Protein AF-A0A8T0HVJ9-F1 (afdb_monomer)

Structure (mmCIF, N/CA/C/O backbone):
data_AF-A0A8T0HVJ9-F1
#
_entry.id   AF-A0A8T0HVJ9-F1
#
loop_
_atom_site.group_PDB
_atom_site.id
_atom_site.type_symbol
_atom_site.label_atom_id
_atom_site.label_alt_id
_atom_site.label_comp_id
_atom_site.label_asym_id
_atom_site.label_entity_id
_atom_site.label_seq_id
_atom_site.pdbx_PDB_ins_code
_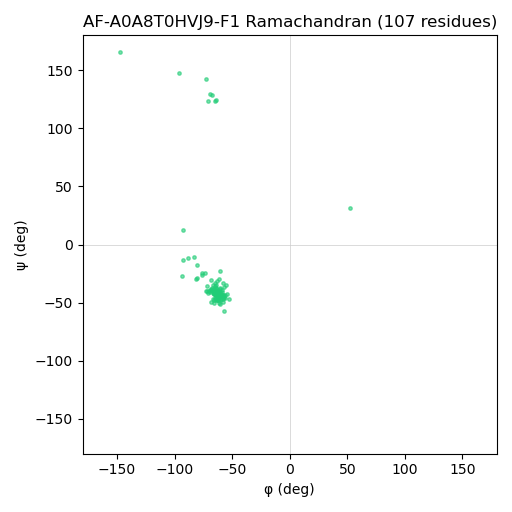atom_site.Cartn_x
_atom_site.Cartn_y
_atom_site.Cartn_z
_atom_site.occupancy
_atom_site.B_iso_or_equiv
_atom_site.auth_seq_id
_atom_site.auth_comp_id
_atom_site.auth_asym_id
_atom_site.auth_atom_id
_atom_site.pdbx_PDB_model_num
ATOM 1 N N . MET A 1 1 ? -11.177 -13.233 -0.150 1.00 37.28 1 MET A N 1
ATOM 2 C CA . MET A 1 1 ? -9.760 -12.986 0.194 1.00 37.28 1 MET A CA 1
ATOM 3 C C . MET A 1 1 ? -9.018 -12.393 -1.009 1.00 37.28 1 MET A C 1
ATOM 5 O O . MET A 1 1 ? -8.437 -13.161 -1.763 1.00 37.28 1 MET A O 1
ATOM 9 N N . PRO A 1 2 ? -9.063 -11.064 -1.231 1.00 46.94 2 PRO A N 1
ATOM 10 C CA . PRO A 1 2 ? -8.352 -10.416 -2.345 1.00 46.94 2 PRO A CA 1
ATOM 11 C C . PRO A 1 2 ? -6.949 -9.895 -1.968 1.00 46.94 2 PRO A C 1
ATOM 13 O O . PRO A 1 2 ? -6.075 -9.848 -2.822 1.00 46.94 2 PRO A O 1
ATOM 16 N N . LYS A 1 3 ? -6.704 -9.558 -0.689 1.00 47.62 3 LYS A N 1
ATOM 17 C CA . LYS A 1 3 ? -5.500 -8.821 -0.247 1.00 47.62 3 LYS A CA 1
ATOM 18 C C . LYS A 1 3 ? -4.161 -9.500 -0.584 1.00 47.62 3 LYS A C 1
ATOM 20 O O . LYS A 1 3 ? -3.293 -8.848 -1.141 1.00 47.62 3 LYS A O 1
ATOM 25 N N . LYS A 1 4 ? -4.027 -10.810 -0.333 1.00 47.59 4 LYS A N 1
ATOM 26 C CA . LYS A 1 4 ? -2.777 -11.551 -0.610 1.00 47.59 4 LYS A CA 1
ATOM 27 C C . LYS A 1 4 ? -2.421 -11.623 -2.098 1.00 47.59 4 LYS A C 1
ATOM 29 O O . LYS A 1 4 ? -1.252 -11.631 -2.448 1.00 47.59 4 LYS A O 1
ATOM 34 N N . ARG A 1 5 ? -3.433 -11.674 -2.970 1.00 50.34 5 ARG A N 1
ATOM 35 C CA . ARG A 1 5 ? -3.220 -11.840 -4.413 1.00 50.34 5 ARG A CA 1
ATOM 36 C C . ARG A 1 5 ? -2.654 -10.555 -5.031 1.00 50.34 5 ARG A C 1
ATOM 38 O O . ARG A 1 5 ? -1.717 -10.616 -5.812 1.00 50.34 5 ARG A O 1
ATOM 45 N N . ASN A 1 6 ? -3.150 -9.400 -4.584 1.00 55.16 6 ASN A N 1
ATOM 46 C CA . ASN A 1 6 ? -2.669 -8.095 -5.040 1.00 55.16 6 ASN A CA 1
ATOM 47 C C 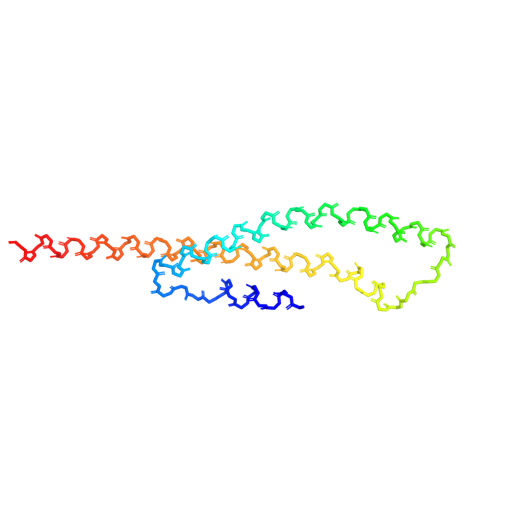. ASN A 1 6 ? -1.228 -7.809 -4.575 1.00 55.16 6 ASN A C 1
ATOM 49 O O . ASN A 1 6 ? -0.448 -7.250 -5.337 1.00 55.16 6 ASN A O 1
ATOM 53 N N . GLU A 1 7 ? -0.856 -8.221 -3.356 1.00 56.38 7 GLU A N 1
ATOM 54 C CA . GLU A 1 7 ? 0.520 -8.100 -2.841 1.00 56.38 7 GLU A CA 1
ATOM 55 C C . GLU A 1 7 ? 1.527 -8.933 -3.644 1.00 56.38 7 GLU A C 1
ATOM 57 O O . GLU A 1 7 ? 2.614 -8.442 -3.960 1.00 56.38 7 GLU A O 1
ATOM 62 N N . GLU A 1 8 ? 1.173 -10.175 -3.991 1.00 60.72 8 GLU A N 1
ATOM 63 C CA . GLU A 1 8 ? 2.021 -11.054 -4.805 1.00 60.72 8 GLU A CA 1
ATOM 64 C C . GLU A 1 8 ? 2.148 -10.567 -6.251 1.00 60.72 8 GLU A C 1
ATOM 66 O O . GLU A 1 8 ? 3.227 -10.668 -6.833 1.00 60.72 8 GLU A O 1
ATOM 71 N N . ASP A 1 9 ? 1.076 -10.035 -6.837 1.00 60.62 9 ASP A N 1
ATOM 72 C CA . ASP A 1 9 ? 1.082 -9.606 -8.237 1.00 60.62 9 ASP A CA 1
ATOM 73 C C . ASP A 1 9 ? 1.720 -8.217 -8.431 1.00 60.62 9 ASP A C 1
ATOM 75 O O . ASP A 1 9 ? 2.369 -7.995 -9.451 1.00 60.62 9 ASP A O 1
ATOM 79 N N . CYS A 1 10 ? 1.658 -7.318 -7.438 1.00 59.09 10 CYS A N 1
ATOM 80 C CA . CYS A 1 10 ? 2.400 -6.048 -7.473 1.00 59.09 10 CYS A CA 1
ATOM 81 C C . CYS A 1 10 ? 3.904 -6.195 -7.183 1.00 59.09 10 CYS A C 1
ATOM 83 O O . CYS A 1 10 ? 4.687 -5.364 -7.638 1.00 59.09 10 CYS A O 1
ATOM 85 N N . ASN A 1 11 ? 4.332 -7.220 -6.435 1.00 60.97 11 ASN A N 1
ATOM 86 C CA . ASN A 1 11 ? 5.750 -7.406 -6.095 1.00 60.97 11 ASN A CA 1
ATOM 87 C C . ASN A 1 11 ? 6.555 -8.220 -7.114 1.00 60.97 11 ASN A C 1
ATOM 89 O O . ASN A 1 11 ? 7.785 -8.251 -7.016 1.00 60.97 11 ASN A O 1
ATOM 93 N N . LYS A 1 12 ? 5.908 -8.883 -8.079 1.00 65.38 12 LYS A N 1
ATOM 94 C CA . LYS A 1 12 ? 6.628 -9.606 -9.133 1.00 65.38 12 LYS A CA 1
ATOM 95 C C . LYS A 1 12 ? 7.336 -8.612 -10.061 1.00 65.38 12 LYS A C 1
ATOM 97 O O . LYS A 1 12 ? 6.692 -7.681 -10.546 1.00 65.38 12 LYS A O 1
ATOM 102 N N . PRO A 1 13 ? 8.642 -8.795 -10.328 1.00 58.31 13 PRO A N 1
ATOM 103 C CA . PRO A 1 13 ? 9.354 -7.949 -11.272 1.00 58.31 13 PRO A CA 1
ATOM 104 C C . PRO A 1 13 ? 8.766 -8.162 -12.677 1.00 58.31 13 PRO A C 1
ATOM 106 O O . PRO A 1 13 ? 8.734 -9.305 -13.139 1.00 58.31 13 PRO A O 1
ATOM 109 N N . PRO A 1 14 ? 8.294 -7.103 -13.355 1.00 61.31 14 PRO A N 1
ATOM 110 C CA . PRO A 1 14 ? 7.737 -7.232 -14.695 1.00 61.31 14 PRO A CA 1
ATOM 111 C C . PRO A 1 14 ? 8.842 -7.613 -15.686 1.00 61.31 14 PRO A C 1
ATOM 113 O O . PRO A 1 14 ? 9.885 -6.959 -15.733 1.00 61.31 14 PRO A O 1
ATOM 116 N N . GLN A 1 15 ? 8.624 -8.663 -16.481 1.00 66.00 15 GLN A N 1
ATOM 117 C CA . GLN A 1 15 ? 9.622 -9.168 -17.433 1.00 66.00 15 GLN A CA 1
ATOM 118 C C . GLN A 1 15 ? 9.481 -8.561 -18.834 1.00 66.00 15 GLN A C 1
ATOM 120 O O . GLN A 1 15 ? 10.376 -8.699 -19.666 1.00 66.00 15 GLN A O 1
ATOM 125 N N . ASN A 1 16 ? 8.366 -7.886 -19.116 1.00 68.00 16 ASN A N 1
ATOM 126 C CA . ASN A 1 16 ? 8.098 -7.231 -20.395 1.00 68.00 16 ASN A CA 1
ATOM 127 C C . ASN A 1 16 ? 7.257 -5.954 -20.219 1.00 68.00 16 ASN A C 1
ATOM 129 O O . ASN A 1 16 ? 6.636 -5.730 -19.180 1.00 68.00 16 ASN A O 1
ATOM 133 N N . LEU A 1 17 ? 7.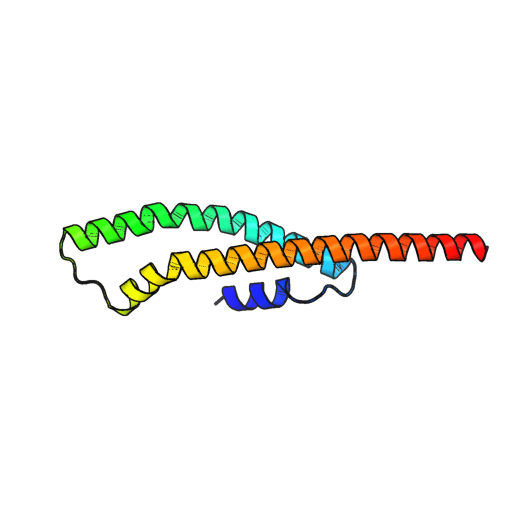212 -5.122 -21.265 1.00 67.81 17 LEU A N 1
ATOM 134 C CA . LEU A 1 17 ? 6.429 -3.877 -21.316 1.00 67.81 17 LEU A CA 1
ATOM 135 C C . LEU A 1 17 ? 4.931 -4.086 -21.027 1.00 67.81 17 LEU A C 1
ATOM 137 O O . LEU A 1 17 ? 4.294 -3.223 -20.418 1.00 67.81 17 LEU A O 1
ATOM 141 N N . GLY A 1 18 ? 4.369 -5.224 -21.446 1.00 72.56 18 GLY A N 1
ATOM 142 C CA . 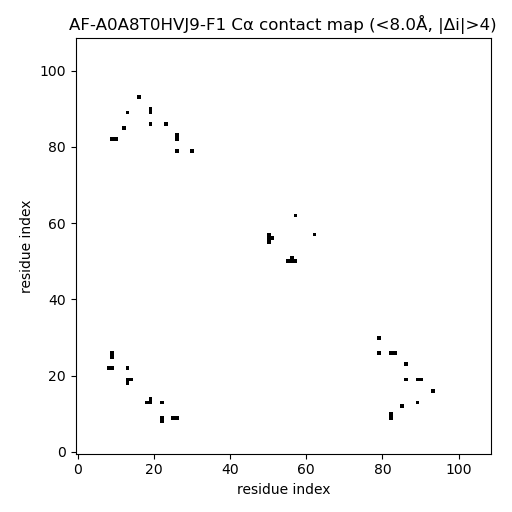GLY A 1 18 ? 2.968 -5.569 -21.199 1.00 72.56 18 GLY A CA 1
ATOM 143 C C . GLY A 1 18 ? 2.686 -5.801 -19.715 1.00 72.56 18 GLY A C 1
ATOM 144 O O . GLY A 1 18 ? 1.742 -5.231 -19.172 1.00 72.56 18 GLY A O 1
ATOM 145 N N . GLU A 1 19 ? 3.543 -6.571 -19.049 1.00 72.56 19 GLU A N 1
ATOM 146 C CA . GLU A 1 19 ? 3.502 -6.812 -17.605 1.00 72.56 19 GLU A CA 1
ATOM 147 C C . GLU A 1 19 ? 3.771 -5.534 -16.814 1.00 72.56 19 GLU A C 1
ATOM 149 O O . GLU A 1 19 ? 3.025 -5.234 -15.891 1.00 72.56 19 GLU A O 1
ATOM 154 N N . LEU A 1 20 ? 4.752 -4.719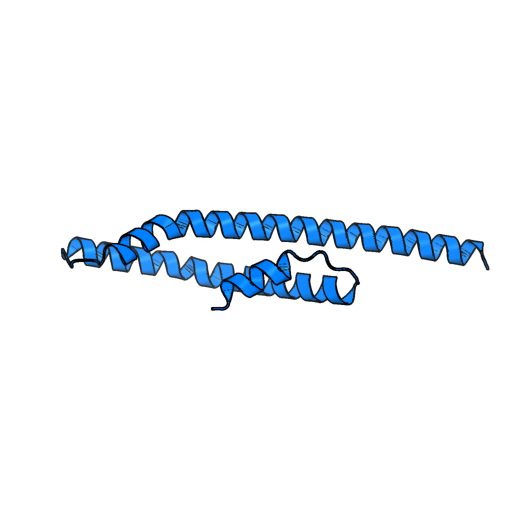 -17.217 1.00 74.69 20 LEU A N 1
ATOM 155 C CA . LEU A 1 20 ? 5.024 -3.428 -16.577 1.00 74.69 20 LEU A CA 1
ATOM 156 C C . LEU A 1 20 ? 3.793 -2.511 -16.622 1.00 74.69 20 LEU A C 1
ATOM 158 O O . LEU A 1 20 ? 3.434 -1.895 -15.619 1.00 74.69 20 LEU A O 1
ATOM 162 N N . THR A 1 21 ? 3.116 -2.457 -17.772 1.00 77.06 21 THR A N 1
ATOM 163 C CA . THR A 1 21 ? 1.899 -1.654 -17.946 1.00 77.06 21 THR A CA 1
ATOM 164 C C . THR A 1 21 ? 0.750 -2.179 -17.085 1.00 77.06 21 THR A C 1
ATOM 166 O O . THR A 1 21 ? 0.058 -1.385 -16.448 1.00 77.06 21 THR A O 1
ATOM 169 N N . GLN A 1 22 ? 0.557 -3.501 -17.022 1.00 79.69 22 GLN A N 1
ATOM 170 C CA . GLN A 1 22 ? -0.472 -4.113 -16.174 1.00 79.69 22 GLN A CA 1
ATOM 171 C C . GLN A 1 22 ? -0.199 -3.879 -14.686 1.00 79.69 22 GLN A C 1
ATOM 173 O O . GLN A 1 22 ? -1.102 -3.456 -13.965 1.00 79.69 22 GLN A O 1
ATOM 178 N N . THR A 1 23 ? 1.039 -4.075 -14.227 1.00 79.31 23 THR A N 1
ATOM 179 C CA . THR A 1 23 ? 1.423 -3.845 -12.829 1.00 79.31 23 THR A CA 1
ATOM 180 C C . THR A 1 23 ? 1.289 -2.370 -12.451 1.00 79.31 23 THR A C 1
ATOM 182 O O . THR A 1 23 ? 0.804 -2.063 -11.364 1.00 79.31 23 THR A O 1
ATOM 185 N N . ALA A 1 24 ? 1.617 -1.440 -13.355 1.00 82.00 24 ALA A N 1
ATOM 186 C CA . ALA A 1 24 ? 1.417 -0.008 -13.133 1.00 82.00 24 ALA A CA 1
ATOM 187 C C . ALA A 1 24 ? -0.072 0.385 -13.060 1.00 82.00 24 ALA A C 1
ATOM 189 O O . ALA A 1 24 ? -0.462 1.197 -12.219 1.00 82.00 24 ALA A O 1
ATOM 190 N N . GLN A 1 25 ? -0.924 -0.198 -13.909 1.00 83.62 25 GLN A N 1
ATOM 191 C CA . GLN A 1 25 ? -2.377 0.015 -13.858 1.00 83.62 25 GLN A CA 1
ATOM 192 C C . GLN A 1 25 ? -2.996 -0.563 -12.580 1.00 83.62 25 GLN A C 1
ATOM 194 O O . GLN A 1 25 ? -3.842 0.085 -11.957 1.00 83.62 25 GLN A O 1
ATOM 199 N N . LEU A 1 26 ? -2.555 -1.754 -12.170 1.00 84.12 26 LEU A N 1
ATOM 200 C CA . LEU A 1 26 ? -2.971 -2.386 -10.923 1.00 84.12 26 LEU A CA 1
ATOM 201 C C . LEU A 1 26 ? -2.565 -1.532 -9.717 1.00 84.12 26 LEU A C 1
ATOM 203 O O . LEU A 1 26 ? -3.414 -1.232 -8.884 1.00 84.12 26 LEU A O 1
ATOM 207 N N . TRP A 1 27 ? -1.311 -1.073 -9.664 1.00 86.12 27 TRP A N 1
ATOM 208 C CA . TRP A 1 27 ? -0.825 -0.181 -8.609 1.00 86.12 27 TRP A CA 1
ATOM 209 C C . TRP A 1 27 ? -1.666 1.095 -8.517 1.00 86.12 27 TRP A C 1
ATOM 211 O O . TRP A 1 27 ? -2.122 1.458 -7.437 1.00 86.12 27 TRP A O 1
ATOM 221 N N . ARG A 1 28 ? -1.965 1.730 -9.658 1.00 84.75 28 ARG A N 1
ATOM 222 C CA . ARG A 1 28 ? -2.790 2.945 -9.700 1.00 84.75 28 ARG A CA 1
ATOM 223 C C . ARG A 1 28 ? -4.202 2.701 -9.168 1.00 84.75 28 ARG A C 1
ATOM 225 O O . ARG A 1 28 ? -4.687 3.473 -8.349 1.00 84.75 28 ARG A O 1
ATOM 232 N N . THR A 1 29 ? -4.822 1.601 -9.592 1.00 86.00 29 THR A N 1
ATOM 233 C CA . THR A 1 29 ? -6.154 1.192 -9.119 1.00 86.00 29 THR A CA 1
ATOM 234 C C . THR A 1 29 ? -6.149 0.965 -7.609 1.00 86.00 29 THR A C 1
ATOM 236 O O . THR A 1 29 ? -7.034 1.446 -6.906 1.00 86.00 29 THR A O 1
ATOM 239 N N . ILE A 1 30 ? -5.122 0.283 -7.093 1.00 84.44 30 ILE A N 1
ATOM 240 C CA . ILE A 1 30 ? -4.972 0.037 -5.658 1.00 84.44 30 ILE A CA 1
ATOM 241 C C . ILE A 1 30 ? -4.791 1.357 -4.902 1.00 84.44 30 ILE A C 1
ATOM 243 O O . ILE A 1 30 ? -5.445 1.540 -3.880 1.00 84.44 30 ILE A O 1
ATOM 247 N N . CYS A 1 31 ? -3.978 2.298 -5.389 1.00 84.50 31 CYS A N 1
ATOM 248 C CA . CYS A 1 31 ? -3.822 3.614 -4.762 1.00 84.50 31 CYS A CA 1
ATOM 249 C C . CYS A 1 31 ? -5.149 4.393 -4.700 1.00 84.50 31 CYS A C 1
ATOM 251 O O . CYS A 1 31 ? -5.489 4.937 -3.648 1.00 84.50 31 CYS A O 1
ATOM 253 N N . ASP A 1 32 ? -5.941 4.379 -5.774 1.00 84.75 32 ASP A N 1
ATOM 254 C CA . ASP A 1 32 ? -7.257 5.033 -5.805 1.00 84.75 32 ASP A CA 1
ATOM 255 C C . ASP A 1 32 ? -8.247 4.382 -4.812 1.00 84.75 32 ASP A C 1
ATOM 257 O O . ASP A 1 32 ? -9.011 5.064 -4.115 1.00 84.75 32 ASP A O 1
ATOM 261 N N . GLU A 1 33 ? -8.222 3.052 -4.695 1.00 85.25 33 GLU A N 1
ATOM 262 C CA . GLU A 1 33 ? -9.001 2.303 -3.700 1.00 85.25 33 GLU A CA 1
ATOM 263 C C . GLU A 1 33 ? -8.510 2.538 -2.263 1.00 85.25 33 GLU A C 1
ATOM 265 O O . GLU A 1 33 ? -9.313 2.518 -1.319 1.00 85.25 33 GLU A O 1
ATOM 270 N N . CYS A 1 34 ? -7.212 2.793 -2.072 1.00 85.06 34 CYS A N 1
ATOM 271 C CA . CYS A 1 34 ? -6.635 3.085 -0.762 1.00 85.06 34 CYS A CA 1
ATOM 272 C C . CYS A 1 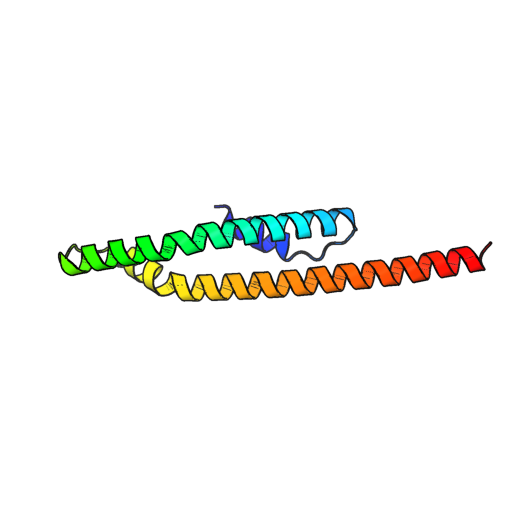34 ? -7.210 4.360 -0.178 1.00 85.06 34 CYS A C 1
ATOM 274 O O . CYS A 1 34 ? -7.673 4.347 0.963 1.00 85.06 34 CYS A O 1
ATOM 276 N N . THR A 1 35 ? -7.259 5.431 -0.972 1.00 81.94 35 THR A N 1
ATOM 277 C CA . THR A 1 35 ? -7.849 6.700 -0.541 1.00 81.94 35 THR A CA 1
ATOM 278 C C . THR A 1 35 ? -9.303 6.504 -0.114 1.00 81.94 35 THR A C 1
ATOM 280 O O . THR A 1 35 ? -9.710 6.953 0.956 1.00 81.94 35 THR A O 1
ATOM 283 N N . GLN A 1 36 ? -10.092 5.757 -0.892 1.00 85.44 36 GLN A N 1
ATOM 284 C CA . GLN A 1 36 ? -11.483 5.462 -0.533 1.00 85.44 36 GLN A CA 1
ATOM 285 C C . GLN A 1 36 ? -11.598 4.619 0.742 1.00 85.44 36 GLN A C 1
ATOM 287 O O . GLN A 1 36 ? -12.522 4.815 1.532 1.00 85.44 36 GLN A O 1
ATOM 292 N N . THR A 1 37 ? -10.675 3.688 0.963 1.00 84.44 37 THR A N 1
ATOM 293 C CA . THR A 1 37 ? -10.665 2.825 2.148 1.00 84.44 37 THR A CA 1
ATOM 294 C C . THR A 1 37 ? -10.292 3.605 3.408 1.00 84.44 37 THR A C 1
ATOM 296 O O . THR A 1 37 ? -10.962 3.459 4.430 1.00 84.44 37 THR A O 1
ATOM 299 N N . GLU A 1 38 ? -9.302 4.492 3.329 1.00 85.50 38 GLU A N 1
ATOM 300 C CA . GLU A 1 38 ? -8.828 5.305 4.454 1.00 85.50 38 GLU A CA 1
ATOM 301 C C . GLU A 1 38 ? -9.910 6.266 4.971 1.00 85.50 38 GLU A C 1
ATOM 303 O O . GLU A 1 38 ? -10.076 6.428 6.181 1.00 85.50 38 GLU A O 1
ATOM 308 N N . THR A 1 39 ? -10.762 6.805 4.085 1.00 87.25 39 THR A N 1
ATOM 309 C CA . THR A 1 39 ? -11.908 7.640 4.508 1.00 87.25 39 THR A CA 1
ATOM 310 C C . THR A 1 39 ? -12.898 6.901 5.415 1.00 87.25 39 THR A C 1
ATOM 312 O O . THR A 1 39 ? -13.617 7.533 6.190 1.00 87.25 39 THR A O 1
ATOM 315 N N . ARG A 1 40 ? -12.934 5.561 5.365 1.00 88.12 40 ARG A N 1
ATOM 316 C CA . ARG A 1 40 ? -13.825 4.737 6.196 1.00 88.12 40 ARG A CA 1
ATOM 317 C C . ARG A 1 40 ? -13.291 4.538 7.614 1.00 88.12 40 ARG A C 1
ATOM 319 O O . ARG A 1 40 ? -14.081 4.193 8.492 1.00 88.12 40 ARG A O 1
ATOM 326 N N . PHE A 1 41 ? -12.000 4.775 7.863 1.00 87.50 41 PHE A N 1
ATOM 327 C CA . PHE A 1 41 ? -11.392 4.558 9.181 1.00 87.50 41 PHE A CA 1
ATOM 328 C C . PHE A 1 41 ? -11.899 5.559 10.219 1.00 87.50 41 PHE A C 1
ATOM 330 O O . PHE A 1 41 ? -12.202 5.167 11.342 1.00 87.50 41 PHE A O 1
ATOM 337 N N . GLY A 1 42 ? -12.084 6.829 9.844 1.00 84.75 42 GLY A N 1
ATOM 338 C CA . GLY A 1 42 ? -12.645 7.849 10.740 1.00 84.75 42 GLY A CA 1
ATOM 339 C C . GLY A 1 42 ? -14.031 7.467 11.289 1.00 84.75 42 GLY A C 1
ATOM 340 O O . GLY A 1 42 ? -14.191 7.341 12.506 1.00 84.75 42 GLY A O 1
ATOM 341 N N . PRO A 1 43 ? -15.028 7.202 10.421 1.00 90.44 43 PRO A N 1
ATOM 342 C CA . PRO A 1 43 ? -16.343 6.715 10.838 1.00 90.44 43 PRO A CA 1
ATOM 343 C C . PRO A 1 43 ? -16.297 5.397 11.621 1.00 90.44 43 PRO A C 1
ATOM 345 O O . PRO A 1 43 ? -17.128 5.185 12.502 1.00 90.44 43 PRO A O 1
ATOM 348 N N . LEU A 1 44 ? -15.355 4.502 11.309 1.00 89.56 44 LEU A N 1
ATOM 349 C CA . LEU A 1 44 ? -15.170 3.245 12.036 1.00 89.56 44 LEU A CA 1
ATOM 350 C C . LEU A 1 44 ? -14.713 3.496 13.480 1.00 89.56 44 LEU A C 1
ATOM 352 O O . LEU A 1 44 ? -15.348 3.001 14.409 1.00 89.56 44 LEU A O 1
ATOM 356 N N . HIS A 1 45 ? -13.673 4.306 13.682 1.00 87.75 45 HIS A N 1
ATOM 357 C CA . HIS A 1 45 ? -13.183 4.653 15.017 1.00 87.75 45 HIS A CA 1
ATOM 358 C C . HIS A 1 45 ? -14.245 5.361 15.859 1.00 87.75 45 HIS A C 1
ATOM 360 O O . HIS A 1 45 ? -14.364 5.079 17.050 1.00 87.75 45 HIS A O 1
ATOM 366 N N . GLU A 1 46 ? -15.053 6.231 15.251 1.00 87.50 46 GLU A N 1
ATOM 367 C CA . GLU A 1 46 ? -16.139 6.900 15.968 1.00 87.50 46 GLU A CA 1
ATOM 368 C C . GLU A 1 46 ? -17.217 5.907 16.429 1.00 87.50 46 GLU A C 1
ATOM 370 O O . GLU A 1 46 ? -17.674 5.983 17.568 1.00 87.50 46 GLU A O 1
ATOM 375 N N . LYS A 1 47 ? -17.571 4.909 15.605 1.00 87.88 47 LYS A N 1
ATOM 376 C CA . LYS A 1 47 ? -18.496 3.838 16.020 1.00 87.88 47 LYS A CA 1
ATOM 377 C C . LYS A 1 47 ? -17.963 3.066 17.226 1.00 87.88 47 LYS A C 1
ATOM 379 O O . LYS A 1 47 ? -18.698 2.885 18.193 1.00 87.88 47 LYS A O 1
ATOM 384 N N . TYR A 1 48 ? -16.692 2.663 17.205 1.00 86.50 48 TYR A N 1
ATOM 385 C CA . TYR A 1 48 ? -16.078 1.953 18.333 1.00 86.50 48 TYR A CA 1
ATOM 386 C C . TYR A 1 48 ? -15.949 2.836 19.582 1.00 86.50 48 TYR A C 1
ATOM 388 O O . TYR A 1 48 ? -16.178 2.362 20.694 1.00 86.50 48 TYR A O 1
ATOM 396 N N . ARG A 1 49 ? -15.686 4.141 19.424 1.00 86.69 49 ARG A N 1
ATOM 397 C CA . ARG A 1 49 ? -15.704 5.107 20.533 1.00 86.69 49 ARG A CA 1
ATOM 398 C C . ARG A 1 49 ? -17.087 5.199 21.182 1.00 86.69 49 ARG A C 1
ATOM 400 O O . ARG A 1 49 ? -17.182 5.231 22.407 1.00 86.69 49 ARG A O 1
ATOM 407 N N . ILE A 1 50 ? -18.149 5.237 20.378 1.00 88.12 50 ILE A N 1
ATOM 408 C CA . ILE A 1 50 ? -19.534 5.261 20.863 1.00 88.12 50 ILE A CA 1
ATOM 409 C C . ILE A 1 50 ? -19.864 3.964 21.609 1.00 88.12 50 ILE A C 1
ATOM 411 O O . ILE A 1 50 ? -20.379 4.035 22.721 1.00 88.12 50 ILE A O 1
ATOM 415 N N . LEU A 1 51 ? -19.532 2.800 21.042 1.00 87.62 51 LEU A N 1
ATOM 416 C CA . LEU A 1 51 ? -19.741 1.502 21.697 1.00 87.62 51 LEU A CA 1
ATOM 417 C C . LEU A 1 51 ? -19.046 1.443 23.063 1.00 87.62 51 LEU A C 1
ATOM 419 O O . LEU A 1 51 ? -19.675 1.060 24.046 1.00 87.62 51 LEU A O 1
ATOM 423 N N . ASN A 1 52 ? -17.806 1.932 23.145 1.00 83.06 52 ASN A N 1
ATOM 424 C CA . ASN A 1 52 ? -17.067 2.024 24.402 1.00 83.06 52 ASN A CA 1
ATOM 425 C C . ASN A 1 52 ? -17.739 2.975 25.413 1.00 83.06 52 ASN A C 1
ATOM 427 O O . ASN A 1 52 ? -17.829 2.666 26.595 1.00 83.06 52 ASN A O 1
ATOM 431 N N . LYS A 1 53 ? -18.271 4.119 24.957 1.00 86.06 53 LYS A N 1
ATOM 432 C CA . LYS A 1 53 ? -18.995 5.079 25.813 1.00 86.06 53 LYS A CA 1
ATOM 433 C C . LYS A 1 53 ? -20.279 4.495 26.413 1.00 86.06 53 LYS A C 1
ATOM 435 O O . LYS A 1 53 ? -20.680 4.909 27.496 1.00 86.06 53 LYS A O 1
ATOM 440 N N . PHE A 1 54 ? -20.931 3.582 25.701 1.00 89.25 54 PHE A N 1
ATOM 441 C CA . PHE A 1 54 ? -22.130 2.887 26.170 1.00 89.25 54 PHE A CA 1
ATOM 442 C C . PHE A 1 54 ? -21.816 1.552 26.861 1.00 89.25 54 PHE A C 1
ATOM 444 O O . PHE A 1 54 ? -22.738 0.774 27.089 1.00 89.25 54 PHE A O 1
ATOM 451 N N . GLU A 1 55 ? -20.540 1.292 27.181 1.00 82.62 55 GLU A N 1
ATOM 452 C CA . GLU A 1 55 ? -20.067 0.063 27.836 1.00 82.62 55 GLU A CA 1
ATOM 453 C C . GLU A 1 55 ? -20.534 -1.215 27.119 1.00 82.62 55 GLU A C 1
ATOM 455 O O . GLU A 1 55 ? -20.754 -2.260 27.731 1.00 82.62 55 GLU A O 1
ATOM 460 N N . VAL A 1 56 ? -20.699 -1.139 25.793 1.00 84.00 56 VAL A N 1
ATOM 461 C CA . VAL A 1 56 ? -21.063 -2.308 24.996 1.00 84.00 56 VAL A CA 1
ATOM 462 C C . VAL A 1 56 ? -19.849 -3.236 24.961 1.00 84.00 56 VAL A C 1
ATOM 464 O O . VAL A 1 56 ? -18.779 -2.801 24.527 1.00 84.00 56 VAL A O 1
ATOM 467 N N . PRO A 1 57 ? -19.981 -4.503 25.391 1.00 78.75 57 PRO A N 1
ATOM 468 C CA . PRO A 1 57 ? -18.869 -5.437 25.363 1.00 78.75 57 PRO A CA 1
ATOM 469 C C . PRO A 1 57 ? -18.448 -5.692 23.914 1.00 78.75 57 PRO A C 1
ATOM 471 O O . PRO A 1 57 ? -19.260 -6.093 23.080 1.00 78.75 57 PRO A O 1
ATOM 474 N N . LEU A 1 58 ? -17.171 -5.448 23.631 1.00 82.56 58 LEU A N 1
ATOM 475 C CA . LEU A 1 58 ? -16.535 -5.760 22.355 1.00 82.56 58 LEU A CA 1
ATOM 476 C C . LEU A 1 58 ? -15.824 -7.105 22.456 1.00 82.56 58 LEU A C 1
ATOM 478 O O . LEU A 1 58 ? -15.312 -7.464 23.519 1.00 82.56 58 LEU A O 1
ATOM 482 N N . HIS A 1 59 ? -15.770 -7.845 21.352 1.00 87.62 59 HIS A N 1
ATOM 483 C CA . HIS A 1 59 ? -15.005 -9.082 21.327 1.00 87.62 59 HIS A CA 1
ATOM 484 C C . HIS A 1 59 ? -13.497 -8.783 21.316 1.00 87.62 59 HIS A C 1
ATOM 486 O O . HIS A 1 59 ? -13.054 -7.850 20.647 1.00 87.62 59 HIS A O 1
ATOM 492 N N . GLU A 1 60 ? -12.694 -9.584 22.023 1.00 84.56 60 GLU A N 1
ATOM 493 C CA . GLU A 1 60 ? -11.234 -9.388 22.103 1.00 84.56 60 GLU A CA 1
ATOM 494 C C . GLU A 1 60 ? -10.572 -9.385 20.716 1.00 84.56 60 GLU A C 1
ATOM 496 O O . GLU A 1 60 ? -9.676 -8.583 20.455 1.00 84.56 60 GLU A O 1
ATOM 501 N N . GLU A 1 61 ? -11.063 -10.221 19.796 1.00 87.38 61 GLU A N 1
ATOM 502 C CA . GLU A 1 61 ? -10.591 -10.257 18.408 1.00 87.38 61 GLU A CA 1
ATOM 503 C C . GLU A 1 61 ? -10.835 -8.927 17.676 1.00 87.38 61 GLU A C 1
ATOM 505 O O . GLU A 1 61 ? -9.975 -8.457 16.932 1.00 87.38 61 GLU A O 1
ATOM 510 N N . GLU A 1 62 ? -11.980 -8.279 17.904 1.00 85.25 62 GLU A N 1
ATOM 511 C CA . GLU A 1 62 ? -12.310 -7.002 17.263 1.00 85.25 62 GLU A CA 1
ATOM 512 C C . GLU A 1 62 ? -11.434 -5.865 17.783 1.00 85.25 62 GLU A C 1
ATOM 514 O O . GLU A 1 62 ? -10.969 -5.041 16.996 1.00 85.25 62 GLU A O 1
ATOM 519 N N . VAL A 1 63 ? -11.177 -5.837 19.094 1.00 85.19 63 VAL A N 1
ATOM 520 C CA . VAL A 1 63 ? -10.284 -4.850 19.718 1.00 85.19 63 VAL A CA 1
ATOM 521 C C . VAL A 1 63 ? -8.869 -5.010 19.170 1.00 85.19 63 VAL A C 1
ATOM 523 O O . VAL A 1 63 ? -8.279 -4.039 18.699 1.00 85.19 63 VAL A O 1
ATOM 526 N N . PHE A 1 64 ? -8.370 -6.245 19.124 1.00 87.50 64 PHE A N 1
ATOM 527 C CA . PHE A 1 64 ? -7.061 -6.552 18.557 1.00 87.50 64 PHE A CA 1
ATOM 528 C C . PHE A 1 64 ? -6.940 -6.105 17.090 1.00 87.50 64 PHE A C 1
AT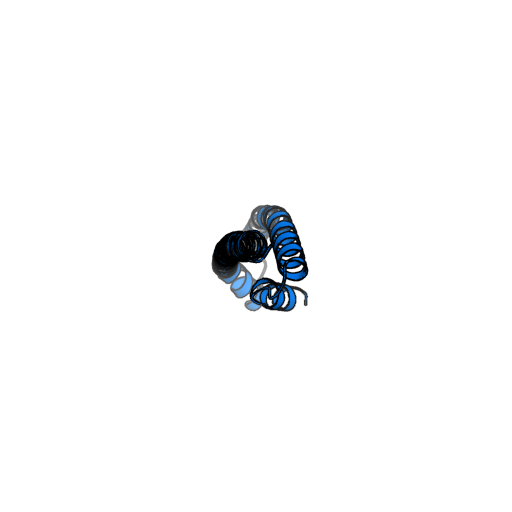OM 530 O O . PHE A 1 64 ? -5.937 -5.510 16.687 1.00 87.50 64 PHE A O 1
ATOM 537 N N . LEU A 1 65 ? -7.969 -6.355 16.273 1.00 87.94 65 LEU A N 1
ATOM 538 C CA . LEU A 1 65 ? -7.988 -5.924 14.874 1.00 87.94 65 LEU A CA 1
ATOM 539 C C . LEU A 1 65 ? -8.029 -4.398 14.736 1.00 87.94 65 LEU A C 1
ATOM 541 O O . LEU A 1 65 ? -7.345 -3.861 13.863 1.00 87.94 65 LEU A O 1
ATOM 545 N N . LEU A 1 66 ? -8.789 -3.702 15.587 1.00 86.56 66 LEU A N 1
ATOM 546 C CA . LEU A 1 66 ? -8.876 -2.240 15.593 1.00 86.56 66 LEU A CA 1
ATOM 547 C C . LEU A 1 66 ? -7.534 -1.592 15.967 1.00 86.56 66 LEU A C 1
ATOM 549 O O . LEU A 1 66 ? -7.141 -0.603 15.352 1.00 86.56 66 LEU A O 1
ATOM 553 N N . GLU A 1 67 ? -6.823 -2.156 16.943 1.00 87.50 67 GLU A N 1
ATOM 554 C CA . GLU A 1 67 ? -5.512 -1.673 17.394 1.00 87.50 67 GLU A CA 1
ATOM 555 C C . GLU A 1 67 ? -4.402 -1.948 16.377 1.00 87.50 67 GLU A C 1
ATOM 557 O O . GLU A 1 67 ? -3.503 -1.127 16.194 1.00 87.50 67 GLU A O 1
ATOM 562 N N . ARG A 1 68 ? -4.471 -3.085 15.677 1.00 91.00 68 ARG A N 1
ATOM 563 C CA . ARG A 1 68 ? -3.500 -3.448 14.638 1.00 91.00 68 ARG A CA 1
ATOM 564 C C . ARG A 1 68 ? -3.718 -2.689 13.327 1.00 91.00 68 ARG A C 1
ATOM 566 O O . ARG A 1 68 ? -2.771 -2.533 12.555 1.00 91.00 68 ARG A O 1
ATOM 573 N N . LEU A 1 69 ? -4.941 -2.224 13.064 1.00 88.12 69 LEU A N 1
ATOM 574 C CA . LEU A 1 69 ? -5.329 -1.593 11.800 1.00 88.12 69 LEU A CA 1
ATOM 575 C C . LEU A 1 69 ? -4.407 -0.432 11.368 1.00 88.12 69 LEU A C 1
ATOM 577 O O . LEU A 1 69 ? -3.995 -0.454 10.209 1.00 88.12 69 LEU A O 1
ATOM 581 N N . PRO A 1 70 ? -4.024 0.535 12.230 1.00 87.94 70 PRO A N 1
ATOM 582 C CA . PRO A 1 70 ? -3.147 1.638 11.830 1.00 87.94 70 PRO A CA 1
ATOM 583 C C . PRO A 1 70 ? -1.755 1.165 11.408 1.00 87.94 70 PRO A C 1
ATOM 585 O O . PRO A 1 70 ? -1.220 1.637 10.410 1.00 87.94 70 PRO A O 1
ATOM 588 N N . ASN A 1 71 ? -1.184 0.208 12.144 1.00 87.88 71 ASN A N 1
ATOM 589 C CA . ASN A 1 71 ? 0.144 -0.325 11.855 1.00 87.88 71 ASN A CA 1
ATOM 590 C C . ASN A 1 71 ? 0.140 -1.122 10.539 1.00 87.88 71 ASN A C 1
ATOM 592 O O . ASN A 1 71 ? 0.914 -0.817 9.638 1.00 87.88 71 ASN A O 1
ATOM 596 N N . ALA A 1 72 ? -0.812 -2.047 10.377 1.00 86.25 72 ALA A N 1
ATOM 597 C CA . ALA A 1 72 ? -0.952 -2.824 9.145 1.00 86.25 72 ALA A CA 1
ATOM 598 C C . ALA A 1 72 ? -1.246 -1.941 7.917 1.00 86.25 72 ALA A C 1
ATOM 600 O O . ALA A 1 72 ? -0.886 -2.289 6.794 1.00 86.25 72 ALA A O 1
ATOM 601 N N . TRP A 1 73 ? -1.916 -0.802 8.111 1.00 88.56 73 TRP A N 1
ATOM 602 C CA . TRP A 1 73 ? -2.145 0.174 7.049 1.00 88.56 73 TRP A CA 1
ATOM 603 C C . TRP A 1 73 ? -0.872 0.931 6.663 1.00 88.56 73 TRP A C 1
ATOM 605 O O . TRP A 1 73 ? -0.626 1.153 5.480 1.00 88.56 73 TRP A O 1
ATOM 615 N N . GLU A 1 74 ? -0.046 1.299 7.640 1.00 87.94 74 GLU A N 1
ATOM 616 C CA . GLU A 1 74 ? 1.245 1.938 7.384 1.00 87.94 74 GLU A CA 1
ATOM 617 C C . GLU A 1 74 ? 2.199 1.002 6.634 1.00 87.94 74 GLU A C 1
ATOM 619 O O . GLU A 1 74 ? 2.756 1.395 5.612 1.00 87.94 74 GLU A O 1
ATOM 624 N N . GLU A 1 75 ? 2.309 -0.259 7.066 1.00 87.19 75 GLU A N 1
ATOM 625 C CA . GLU A 1 75 ? 3.083 -1.296 6.366 1.00 87.19 75 GLU A CA 1
ATOM 626 C C . GLU A 1 75 ? 2.638 -1.443 4.903 1.00 87.19 75 GLU A C 1
ATOM 628 O O . GLU A 1 75 ? 3.461 -1.523 3.990 1.00 87.19 75 GLU A O 1
ATOM 633 N N . PHE A 1 76 ? 1.325 -1.414 4.664 1.00 83.50 76 PHE A N 1
ATOM 634 C CA . PHE A 1 76 ? 0.767 -1.504 3.320 1.00 83.50 76 PHE A CA 1
ATOM 635 C C . PHE A 1 76 ? 1.121 -0.289 2.445 1.00 83.50 76 PHE A C 1
ATOM 637 O O . PHE A 1 76 ? 1.488 -0.459 1.282 1.00 83.50 76 PHE A O 1
ATOM 644 N N . LYS A 1 77 ? 1.073 0.934 2.990 1.00 85.81 77 LYS A N 1
ATOM 645 C CA . LYS A 1 77 ? 1.492 2.151 2.268 1.00 85.81 77 LYS A CA 1
ATOM 646 C C . LYS A 1 77 ? 2.987 2.150 1.948 1.00 85.81 77 LYS A C 1
ATOM 648 O O . LYS A 1 77 ? 3.364 2.552 0.850 1.00 85.81 77 LYS A O 1
ATOM 653 N N . ILE A 1 78 ? 3.825 1.674 2.871 1.00 87.44 78 ILE A N 1
ATOM 654 C CA . ILE A 1 78 ? 5.268 1.517 2.638 1.00 87.44 78 ILE A CA 1
ATOM 655 C C . ILE A 1 78 ? 5.503 0.554 1.471 1.00 87.44 78 ILE A C 1
ATOM 657 O O . ILE A 1 78 ? 6.226 0.892 0.536 1.00 87.44 78 ILE A O 1
ATOM 661 N N . MET A 1 79 ? 4.829 -0.598 1.469 1.00 85.81 79 MET A N 1
ATOM 662 C CA . MET A 1 79 ? 4.919 -1.563 0.370 1.00 85.81 79 MET A CA 1
ATOM 663 C C . MET A 1 79 ? 4.487 -0.954 -0.974 1.00 85.81 79 MET A C 1
ATOM 665 O O . MET A 1 79 ? 5.163 -1.158 -1.981 1.00 85.81 79 MET A O 1
ATOM 669 N N . LEU A 1 80 ? 3.420 -0.146 -1.005 1.00 83.88 80 LEU A N 1
ATOM 670 C CA . LEU A 1 80 ? 3.010 0.558 -2.227 1.00 83.88 80 LEU A CA 1
ATOM 671 C C . LEU A 1 80 ? 4.071 1.542 -2.734 1.00 83.88 80 LEU A C 1
ATOM 673 O O . LEU A 1 80 ? 4.302 1.594 -3.943 1.00 83.88 80 LEU A O 1
ATOM 677 N N . ALA A 1 81 ? 4.733 2.282 -1.843 1.00 86.19 81 ALA A N 1
ATOM 678 C CA . ALA A 1 81 ? 5.822 3.187 -2.214 1.00 86.19 81 ALA A CA 1
ATOM 679 C C . ALA A 1 81 ? 7.046 2.424 -2.758 1.00 86.19 81 ALA A C 1
ATOM 681 O O . ALA A 1 81 ? 7.678 2.847 -3.727 1.00 86.19 81 ALA A O 1
ATOM 682 N N . GLU A 1 82 ? 7.364 1.259 -2.188 1.00 85.19 82 GLU A N 1
ATOM 683 C CA . GLU A 1 82 ? 8.419 0.388 -2.716 1.00 85.19 82 GLU A CA 1
ATOM 684 C C . GLU A 1 82 ? 8.084 -0.145 -4.115 1.00 85.19 82 GLU A C 1
ATOM 686 O O . GLU A 1 82 ? 8.963 -0.221 -4.977 1.00 85.19 82 GLU A O 1
ATOM 691 N N . VAL A 1 83 ? 6.822 -0.512 -4.362 1.00 83.12 83 VAL A N 1
ATOM 692 C CA . VAL A 1 83 ? 6.357 -0.951 -5.687 1.00 83.12 83 VAL A CA 1
ATOM 693 C C . VAL A 1 83 ? 6.443 0.190 -6.702 1.00 83.12 83 VAL A C 1
ATOM 695 O O . VAL A 1 83 ? 6.905 -0.041 -7.817 1.00 83.12 83 VAL A O 1
ATOM 698 N N . GLU A 1 84 ? 6.086 1.419 -6.325 1.00 86.12 84 GLU A N 1
ATOM 699 C CA . GLU A 1 84 ? 6.236 2.601 -7.186 1.00 86.12 84 GLU A CA 1
ATOM 700 C C . GLU A 1 84 ? 7.696 2.810 -7.612 1.00 86.12 84 GLU A C 1
ATOM 702 O O . GLU A 1 84 ? 7.990 2.953 -8.800 1.00 86.12 84 GLU A O 1
ATOM 707 N N . LEU A 1 85 ? 8.630 2.728 -6.660 1.00 86.12 85 LEU A N 1
ATOM 708 C CA . LEU A 1 85 ? 10.060 2.849 -6.942 1.00 86.12 85 LEU A CA 1
ATOM 709 C C . LEU A 1 85 ? 10.555 1.743 -7.887 1.00 86.12 85 LEU A C 1
ATOM 711 O O . LEU A 1 85 ? 11.324 2.008 -8.814 1.00 86.12 85 LEU A O 1
ATOM 715 N N . LYS A 1 86 ? 10.110 0.496 -7.680 1.00 82.94 86 LYS A N 1
ATOM 716 C CA . LYS A 1 86 ? 10.436 -0.633 -8.569 1.00 82.94 86 LYS A CA 1
ATOM 717 C C . LYS A 1 86 ? 9.890 -0.410 -9.982 1.00 82.94 86 LYS A C 1
ATOM 719 O O . LYS A 1 86 ? 10.601 -0.697 -10.944 1.00 82.94 86 LYS A O 1
ATOM 724 N N . LEU A 1 87 ? 8.670 0.114 -10.113 1.00 82.50 87 LEU A N 1
ATOM 725 C CA . LEU A 1 87 ? 8.054 0.428 -11.404 1.00 82.50 87 LEU A CA 1
ATOM 726 C C . LEU A 1 87 ? 8.809 1.541 -12.141 1.00 82.50 87 LEU A C 1
ATOM 728 O O . LEU A 1 87 ? 9.061 1.405 -13.338 1.00 82.50 87 LEU A O 1
ATOM 732 N N . GLU A 1 88 ? 9.226 2.600 -11.446 1.00 85.56 88 GLU A N 1
ATOM 733 C CA . GLU A 1 88 ? 10.025 3.674 -12.049 1.00 85.56 88 GLU A CA 1
ATOM 734 C C . GLU A 1 88 ? 11.410 3.193 -12.496 1.00 85.56 88 GLU A C 1
ATOM 736 O O . GLU A 1 88 ? 11.842 3.487 -13.613 1.00 85.56 88 GLU A O 1
ATOM 741 N N . ASN A 1 89 ? 12.082 2.375 -11.683 1.00 85.25 89 ASN A N 1
ATOM 742 C CA . ASN A 1 89 ? 13.354 1.764 -12.069 1.00 85.25 89 ASN A CA 1
ATOM 743 C C . ASN A 1 89 ? 13.197 0.844 -13.286 1.00 85.25 89 ASN A C 1
ATOM 745 O O . ASN A 1 89 ? 13.998 0.914 -14.216 1.00 85.25 89 ASN A O 1
ATOM 749 N N . ALA A 1 90 ? 12.147 0.019 -13.321 1.00 82.12 90 ALA A N 1
ATOM 750 C CA . ALA A 1 90 ? 11.856 -0.830 -14.471 1.00 82.12 90 ALA A CA 1
ATOM 751 C C . ALA A 1 90 ? 11.577 0.003 -15.733 1.00 82.12 90 ALA A C 1
ATOM 753 O O . ALA A 1 90 ? 12.076 -0.336 -16.803 1.00 82.12 90 ALA A O 1
ATOM 754 N N . LYS A 1 91 ? 10.849 1.122 -15.614 1.00 83.69 91 LYS A N 1
ATOM 755 C CA . LYS A 1 91 ? 10.580 2.046 -16.726 1.00 83.69 91 LYS A CA 1
ATOM 756 C C . LYS A 1 91 ? 11.863 2.673 -17.279 1.00 83.69 91 LYS A C 1
ATOM 758 O O . LYS A 1 91 ? 12.034 2.716 -18.495 1.00 83.69 91 LYS A O 1
ATOM 763 N N . ASN A 1 92 ? 12.757 3.137 -16.404 1.00 85.62 92 ASN A N 1
ATOM 764 C CA . ASN A 1 92 ? 14.039 3.724 -16.805 1.00 85.62 92 ASN A CA 1
ATOM 765 C C . ASN A 1 92 ? 14.950 2.688 -17.469 1.00 85.62 92 ASN A C 1
ATOM 767 O O . ASN A 1 92 ? 15.424 2.935 -18.571 1.00 85.62 92 ASN A O 1
ATOM 771 N N . ASN A 1 93 ? 15.098 1.505 -16.865 1.00 84.94 93 ASN A N 1
ATOM 772 C CA . ASN A 1 93 ? 15.891 0.423 -17.447 1.00 84.94 93 ASN A CA 1
ATOM 773 C C . ASN A 1 93 ? 15.370 0.033 -18.835 1.00 84.94 93 ASN A C 1
ATOM 775 O O . ASN A 1 93 ? 16.156 -0.098 -19.763 1.00 84.94 93 ASN A O 1
ATOM 779 N N . PHE A 1 94 ? 14.047 -0.096 -19.002 1.00 81.31 94 PHE A N 1
ATOM 780 C CA . PHE A 1 94 ? 13.458 -0.376 -20.313 1.00 81.31 94 PHE A CA 1
ATOM 781 C C . PHE A 1 94 ? 13.764 0.720 -21.340 1.00 81.31 94 PHE A C 1
ATOM 783 O O . PHE A 1 94 ? 14.037 0.392 -22.492 1.00 81.31 94 PHE A O 1
ATOM 790 N N . ARG A 1 95 ? 13.722 2.002 -20.948 1.00 84.19 95 ARG A N 1
ATOM 791 C CA . ARG A 1 95 ? 14.094 3.114 -21.836 1.00 84.19 95 ARG A CA 1
ATOM 792 C C . ARG A 1 95 ? 15.553 2.991 -22.274 1.00 84.19 95 ARG A C 1
ATOM 794 O O . ARG A 1 95 ? 15.813 3.026 -23.469 1.00 84.19 95 ARG A O 1
ATOM 801 N N . ASP A 1 96 ? 16.462 2.798 -21.325 1.00 86.31 96 ASP A N 1
ATOM 802 C CA . ASP A 1 96 ? 17.899 2.735 -21.594 1.00 86.31 96 ASP A CA 1
ATOM 803 C C . ASP A 1 96 ? 18.245 1.529 -22.490 1.00 86.31 96 ASP A C 1
ATOM 805 O O . ASP A 1 96 ? 18.976 1.675 -23.465 1.00 86.31 96 ASP A O 1
ATOM 809 N N . THR A 1 97 ? 17.642 0.354 -22.250 1.00 84.56 97 THR A N 1
ATOM 810 C CA . THR A 1 97 ? 17.823 -0.821 -23.126 1.00 84.56 97 THR A CA 1
ATOM 811 C C . THR A 1 97 ? 17.266 -0.581 -24.535 1.00 84.56 97 THR A C 1
ATOM 813 O O . THR A 1 97 ? 17.849 -1.034 -25.517 1.00 84.56 97 THR A O 1
ATOM 816 N N . LEU A 1 98 ? 16.134 0.121 -24.674 1.00 83.50 98 LEU A N 1
ATOM 817 C CA . LEU A 1 98 ? 15.588 0.469 -25.992 1.00 83.50 98 LEU A CA 1
ATOM 818 C C . LEU A 1 98 ? 16.479 1.465 -26.740 1.00 83.50 98 LEU A C 1
ATOM 820 O O . LEU A 1 98 ? 16.645 1.326 -27.948 1.00 83.50 98 LEU A O 1
ATOM 824 N N . GLU A 1 99 ? 17.051 2.447 -26.044 1.00 86.50 99 GLU A N 1
ATOM 825 C CA . GLU A 1 99 ? 18.001 3.399 -26.626 1.00 86.50 99 GLU A CA 1
ATOM 826 C C . GLU A 1 99 ? 19.269 2.694 -27.126 1.00 86.50 99 GLU A C 1
ATOM 828 O O . GLU A 1 99 ? 19.702 2.960 -28.246 1.00 86.50 99 GLU A O 1
ATOM 833 N N . GLU A 1 100 ? 19.811 1.753 -26.347 1.00 86.69 100 GLU A N 1
ATOM 834 C CA . GLU A 1 100 ? 20.953 0.916 -26.738 1.00 86.69 100 GLU A CA 1
ATOM 835 C C . GLU A 1 100 ? 20.634 0.068 -27.978 1.00 86.69 100 GLU A C 1
ATOM 837 O O . GLU A 1 100 ? 21.333 0.165 -28.984 1.00 86.69 100 GLU A O 1
ATOM 842 N N . MET A 1 101 ? 19.515 -0.668 -27.970 1.00 83.50 101 MET A N 1
ATOM 843 C CA . MET A 1 101 ? 19.093 -1.490 -29.114 1.00 83.50 101 MET A CA 1
ATOM 844 C C . MET A 1 101 ? 18.882 -0.671 -30.397 1.00 83.50 101 MET A C 1
ATOM 846 O O . MET A 1 101 ? 19.205 -1.133 -31.492 1.00 83.50 101 MET A O 1
ATOM 850 N N . VAL A 1 102 ? 18.321 0.539 -30.289 1.00 86.88 102 VAL A N 1
ATOM 851 C CA . VAL A 1 102 ? 18.152 1.440 -31.441 1.00 86.88 102 VAL A CA 1
ATOM 852 C C . VAL A 1 102 ? 19.502 1.974 -31.917 1.00 86.88 102 VAL A C 1
ATOM 854 O O . VAL A 1 102 ? 19.718 2.067 -33.124 1.00 86.88 102 VAL A O 1
ATOM 857 N N . GLY A 1 103 ? 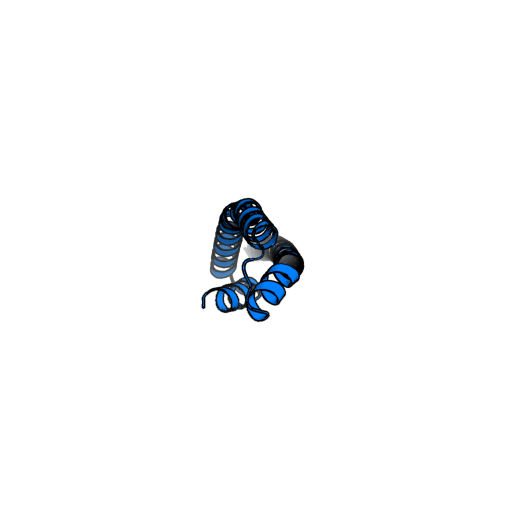20.403 2.312 -30.993 1.00 83.75 103 GLY A N 1
ATOM 858 C CA . GLY A 1 103 ? 21.767 2.725 -31.309 1.00 83.75 103 GLY A CA 1
ATOM 859 C C . GLY A 1 103 ? 22.513 1.658 -32.107 1.00 83.75 103 GLY A C 1
ATOM 860 O O . GLY A 1 103 ? 23.033 1.960 -33.180 1.00 83.75 103 GLY A O 1
ATOM 861 N N . ASP A 1 104 ? 22.480 0.411 -31.640 1.00 83.19 104 ASP A N 1
ATOM 862 C CA . ASP A 1 104 ? 23.112 -0.726 -32.313 1.00 83.19 104 ASP A CA 1
ATOM 863 C C . ASP A 1 104 ? 22.507 -0.976 -33.701 1.00 83.19 104 ASP A C 1
ATOM 865 O O . ASP A 1 104 ? 23.237 -1.135 -34.679 1.00 83.19 104 ASP A O 1
ATOM 869 N N . PHE A 1 105 ? 21.178 -0.909 -33.830 1.00 81.19 105 PHE A N 1
ATOM 870 C CA . PHE A 1 105 ? 20.506 -1.077 -35.122 1.00 81.19 105 PHE A CA 1
ATOM 871 C C . PHE A 1 105 ? 20.928 -0.024 -36.158 1.00 81.19 105 PHE A C 1
ATOM 873 O O . PHE A 1 105 ? 21.053 -0.332 -37.339 1.00 81.19 105 PHE A O 1
ATOM 880 N N . VAL A 1 106 ? 21.155 1.224 -35.738 1.00 77.62 106 VAL A N 1
ATOM 881 C CA . VAL A 1 106 ? 21.611 2.301 -36.635 1.00 77.62 106 VAL A CA 1
ATOM 882 C C . VAL A 1 106 ? 23.086 2.141 -37.023 1.00 77.62 106 VAL A C 1
ATOM 884 O O . VAL A 1 106 ? 23.491 2.648 -38.064 1.00 77.62 106 VAL A O 1
ATOM 887 N N . VAL A 1 107 ? 23.892 1.447 -36.213 1.00 72.38 107 VAL A N 1
ATOM 888 C CA . VAL A 1 107 ? 25.305 1.154 -36.513 1.00 72.38 107 VAL A CA 1
ATOM 889 C C . VAL A 1 107 ? 25.454 -0.053 -37.448 1.00 72.38 107 VAL A C 1
ATOM 891 O O . VAL A 1 107 ? 26.411 -0.106 -38.221 1.00 72.38 107 VAL A O 1
ATOM 894 N N . GLU A 1 108 ? 24.530 -1.015 -37.395 1.00 59.41 108 GLU A N 1
ATOM 895 C CA . GLU A 1 108 ? 24.555 -2.227 -38.229 1.00 59.41 108 GLU A CA 1
ATOM 896 C C . GLU A 1 108 ? 23.973 -2.055 -39.652 1.00 59.41 108 GLU A C 1
ATOM 898 O O . GLU A 1 108 ? 24.155 -2.949 -40.484 1.00 59.41 108 GLU A O 1
ATOM 903 N N . VAL A 1 109 ? 23.305 -0.932 -39.957 1.00 52.22 109 VAL A N 1
ATOM 904 C CA . VAL A 1 109 ? 22.707 -0.604 -41.277 1.00 52.22 109 VAL A CA 1
ATOM 905 C C . VAL A 1 109 ? 23.557 0.405 -42.045 1.00 52.22 109 VAL A C 1
ATOM 907 O O . VAL A 1 109 ? 23.771 0.175 -43.260 1.00 52.22 109 VAL A O 1
#

Organism: Ceratodon purpureus (NCBI:txid3225)

Secondary structure (DSSP, 8-state):
--HHHHHHHHHSPP-SHHHHHHHHHHHHHHHHHHHHHHTTHHHHHHHHHHHHHTTPPPPHHHHHHHHHHHHHHHHHHHHHHHHHHHHHHHHHHHHHHHHHHHHHHHHH-

Radius of gyration: 21.48 Å; Cα contacts (8 Å, |Δi|>4): 26; chains: 1; bounding b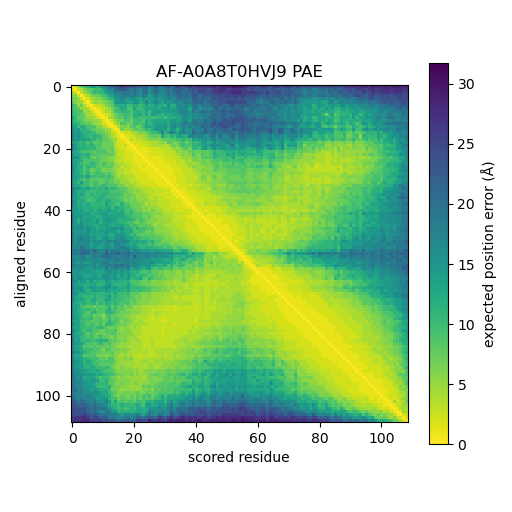ox: 47×21×69 Å

Nearest PDB structures (foldseek):
  8j07-assembly1_g5  TM=7.513E-01  e=2.155E-01  Homo sapiens
  8glv-assembly1_Me  TM=7.825E-01  e=5.213E+00  Chlamydomonas reinhardtii
  5j4o-assembly1_A  TM=7.155E-01  e=6.288E+00  Homo sapiens
  6xns-assembly1_B  TM=5.764E-01  e=5.549E+00  synthetic construct

Solvent-accessible surface area (backbone atoms only — not comparable to full-atom values): 6228 Å² total; per-residue (Å²): 137,64,69,70,59,54,56,56,59,54,68,53,82,60,89,45,73,69,48,41,49,49,40,52,52,50,51,50,53,49,53,58,51,45,58,63,52,56,67,50,48,59,65,50,53,51,51,54,52,50,38,56,75,69,67,52,86,74,56,69,69,57,53,53,50,60,69,44,45,65,57,58,49,50,55,50,53,52,52,52,52,54,40,50,53,51,52,52,52,52,52,51,52,52,51,54,54,49,52,50,54,51,53,52,55,65,70,75,107

Mean predicted aligned error: 9.6 Å

pLDDT: mean 79.84, std 11.53, range [37.28, 91.0]

Foldseek 3Di:
DCVVVLLVLLPDQQPDPVSLVVSVVSLVVVVVVLVVVVVVLVVVVVVVVVCVVVVPDDDPVVVVCNVCVVVVSVVVVVSSVVSVVSSVVSVVVVVVVVVVVVVVVVVVD

Sequence (109 aa):
MPKKRNEEDCNKPPQNLGELTQTAQLWRTICDECTQTETRFGPLHEKYRILNKFEVPLHEEEVFLLERLPNAWEEFKIMLAEVELKLENAKNNFRDTLEEMVGDFVVEV

InterPro domains:
  IPR026983 Dynein heavy chain [PTHR45703] (6-109)
  IPR056759 Dynein axonemal heavy chain 2/5/8, coiled-coil domain [PF25007] (4-99)